Protein AF-N4WN02-F1 (afdb_monomer)

Sequence (142 aa):
MSIYTTNEAIEPISNILHEAGASGVVIEDKADLEAEWDSMYGEVYELDPADYPEEGVRLKAYLPVNSFLGETVSEIKQAINNLLVHDIDIGLNKITLSEVNEEDWATAWKKYYKPVKISDKVTITLRGKITNRLPPMKLLSN

Solvent-accessible surface area (backbone atoms only — not comparable to full-atom values): 9230 Å² total; per-residue (Å²): 57,38,38,31,28,28,75,81,33,47,64,64,49,50,48,52,41,49,75,72,55,32,83,47,76,46,79,33,48,37,63,64,80,72,54,84,72,80,65,88,77,75,71,82,76,82,78,60,72,86,80,36,42,96,64,48,20,33,40,38,36,48,66,71,93,54,98,54,40,71,56,52,54,50,51,50,54,51,56,58,59,50,36,53,81,70,76,44,59,44,69,77,63,48,71,49,81,64,92,76,60,74,70,55,64,77,46,53,60,64,76,71,61,70,86,73,87,77,75,92,89,83,84,90,75,84,88,71,88,77,83,83,80,77,86,90,88,80,91,85,78,135

Organism: NCBI:txid1308866

Structure (mmCIF, N/CA/C/O backbone):
data_AF-N4WN02-F1
#
_entry.id   AF-N4WN02-F1
#
loop_
_atom_site.group_PDB
_atom_site.id
_atom_site.type_symbol
_atom_site.label_atom_id
_atom_site.label_alt_id
_atom_site.label_comp_id
_atom_site.label_asym_id
_atom_site.label_entity_id
_atom_site.label_seq_id
_atom_site.pdbx_PDB_ins_code
_atom_site.Cartn_x
_atom_site.Cartn_y
_atom_site.Cartn_z
_atom_site.occupancy
_atom_site.B_iso_or_equiv
_atom_site.auth_seq_id
_atom_site.auth_comp_id
_atom_site.auth_asym_id
_atom_site.auth_atom_id
_atom_site.pdbx_PDB_model_num
ATOM 1 N N . MET A 1 1 ? -0.123 -1.408 6.402 1.00 90.44 1 MET A N 1
ATOM 2 C CA . MET A 1 1 ? -0.953 -2.180 5.447 1.00 90.44 1 MET A CA 1
ATOM 3 C C . MET A 1 1 ? -0.143 -2.406 4.181 1.00 90.44 1 MET A C 1
ATOM 5 O O . MET A 1 1 ? 0.595 -1.505 3.804 1.00 90.44 1 MET A O 1
ATOM 9 N N . SER A 1 2 ? -0.260 -3.570 3.542 1.00 94.56 2 SER A N 1
ATOM 10 C CA . SER A 1 2 ? 0.368 -3.865 2.248 1.00 94.56 2 SER A CA 1
ATOM 11 C C . SER A 1 2 ? -0.664 -4.411 1.266 1.00 94.56 2 SER A C 1
ATOM 13 O O . SER A 1 2 ? -1.483 -5.243 1.649 1.00 94.56 2 SER A O 1
ATOM 15 N N . ILE A 1 3 ? -0.625 -3.941 0.023 1.00 96.25 3 ILE A N 1
ATOM 16 C CA . ILE A 1 3 ? -1.564 -4.277 -1.049 1.00 96.25 3 ILE A CA 1
ATOM 17 C C . ILE A 1 3 ? -0.741 -4.683 -2.268 1.00 96.25 3 ILE A C 1
ATOM 19 O O . ILE A 1 3 ? 0.065 -3.892 -2.746 1.00 96.25 3 ILE A O 1
ATOM 23 N N . TYR A 1 4 ? -0.927 -5.908 -2.750 1.00 96.62 4 TYR A N 1
ATOM 24 C CA . TYR A 1 4 ? -0.329 -6.375 -4.002 1.00 96.62 4 TYR A CA 1
ATOM 25 C C . TYR A 1 4 ? -1.336 -6.211 -5.134 1.00 96.62 4 TYR A C 1
ATOM 27 O O . TYR A 1 4 ? -2.479 -6.649 -4.992 1.00 96.62 4 TYR A O 1
ATOM 35 N N . THR A 1 5 ? -0.911 -5.590 -6.227 1.00 95.94 5 THR A N 1
ATOM 36 C CA . THR A 1 5 ? -1.781 -5.150 -7.321 1.00 95.94 5 THR A CA 1
ATOM 37 C C . THR A 1 5 ? -0.996 -5.005 -8.634 1.00 95.94 5 THR A C 1
ATOM 39 O O . THR A 1 5 ? 0.192 -5.327 -8.693 1.00 95.94 5 THR A O 1
ATOM 42 N N . THR A 1 6 ? -1.656 -4.540 -9.691 1.00 94.88 6 THR A N 1
ATOM 43 C CA . THR A 1 6 ? -1.048 -4.189 -10.984 1.00 94.88 6 THR A CA 1
ATOM 44 C C . THR A 1 6 ? -0.561 -2.734 -11.016 1.00 94.88 6 THR A C 1
ATOM 46 O O . THR A 1 6 ? -0.929 -1.911 -10.176 1.00 94.88 6 THR A O 1
ATOM 49 N N . ASN A 1 7 ? 0.212 -2.386 -12.046 1.00 92.25 7 ASN A N 1
ATOM 50 C CA . ASN A 1 7 ? 0.599 -1.004 -12.332 1.00 92.25 7 ASN A CA 1
ATOM 51 C C . ASN A 1 7 ? -0.589 -0.075 -12.612 1.00 92.25 7 ASN A C 1
ATOM 53 O O . ASN A 1 7 ? -0.575 1.077 -12.187 1.00 92.25 7 ASN A O 1
ATOM 57 N N . GLU A 1 8 ? -1.623 -0.568 -13.296 1.00 93.69 8 GLU A N 1
ATOM 58 C CA . GLU A 1 8 ? -2.809 0.224 -13.648 1.00 93.69 8 GLU A CA 1
ATOM 59 C C . GLU A 1 8 ? -3.538 0.739 -12.400 1.00 93.69 8 GLU A C 1
ATOM 61 O O . GLU A 1 8 ? -4.023 1.869 -12.357 1.00 93.69 8 GLU A O 1
ATOM 66 N N . ALA A 1 9 ? -3.560 -0.074 -11.346 1.00 95.38 9 ALA A N 1
ATOM 67 C CA . ALA A 1 9 ? -4.270 0.234 -10.119 1.00 95.38 9 ALA A CA 1
ATOM 68 C C . ALA A 1 9 ? -3.471 1.099 -9.122 1.00 95.38 9 ALA A C 1
ATOM 70 O O . ALA A 1 9 ? -4.012 1.437 -8.068 1.00 95.38 9 ALA A O 1
ATOM 71 N N . ILE A 1 10 ? -2.220 1.488 -9.417 1.00 94.81 10 ILE A N 1
ATOM 72 C CA . ILE A 1 10 ? -1.382 2.292 -8.501 1.00 94.81 10 ILE A CA 1
ATOM 73 C C . ILE A 1 10 ? -2.080 3.594 -8.108 1.00 94.81 10 ILE A C 1
ATOM 75 O O . ILE A 1 10 ? -2.292 3.850 -6.922 1.00 94.81 10 ILE A O 1
ATOM 79 N N . GLU A 1 11 ? -2.434 4.413 -9.095 1.00 94.88 11 GLU A N 1
ATOM 80 C CA . GLU A 1 11 ? -3.027 5.735 -8.886 1.00 94.88 11 GLU A CA 1
ATOM 81 C C . GLU A 1 11 ? -4.376 5.675 -8.148 1.00 94.88 11 GLU A C 1
ATOM 83 O O . GLU A 1 11 ? -4.516 6.331 -7.109 1.00 94.88 11 GLU A O 1
ATOM 88 N N . PRO A 1 12 ? -5.370 4.870 -8.585 1.00 96.75 12 PRO A N 1
ATOM 89 C CA . PRO A 1 12 ? -6.659 4.825 -7.901 1.00 96.75 12 PRO A CA 1
ATOM 90 C C . PRO A 1 12 ? -6.556 4.261 -6.479 1.00 96.75 12 PRO A C 1
ATOM 92 O O . PRO A 1 12 ? -7.203 4.783 -5.570 1.00 96.75 12 PRO A O 1
ATOM 95 N N . ILE A 1 13 ? -5.720 3.240 -6.246 1.00 96.88 13 ILE A N 1
ATOM 96 C CA . ILE A 1 13 ? -5.514 2.698 -4.896 1.00 96.88 13 ILE A CA 1
ATOM 97 C C . ILE A 1 13 ? -4.792 3.719 -4.015 1.00 96.88 13 ILE A C 1
ATOM 99 O O . ILE A 1 13 ? -5.168 3.889 -2.856 1.00 96.88 13 ILE A O 1
ATOM 103 N N . SER A 1 14 ? -3.803 4.442 -4.546 1.00 95.12 14 SER A N 1
ATOM 104 C CA . SER A 1 14 ? -3.120 5.512 -3.809 1.00 95.12 14 SER A CA 1
ATOM 105 C C . SER A 1 14 ? -4.099 6.602 -3.379 1.00 95.12 14 SER A C 1
ATOM 107 O O . SER A 1 14 ? -4.076 7.015 -2.220 1.00 95.12 14 SER A O 1
ATOM 109 N N . ASN A 1 15 ? -5.019 7.007 -4.261 1.00 95.62 15 ASN A N 1
ATOM 110 C CA . ASN A 1 15 ? -6.061 7.968 -3.912 1.00 95.62 15 ASN A CA 1
ATOM 111 C C . ASN A 1 15 ? -6.977 7.450 -2.790 1.00 95.62 15 ASN A C 1
ATOM 113 O O . ASN A 1 15 ? -7.174 8.151 -1.801 1.00 95.62 15 ASN A O 1
ATOM 117 N N . ILE A 1 16 ? -7.461 6.205 -2.883 1.00 97.06 16 ILE A N 1
ATOM 118 C CA . ILE A 1 16 ? -8.277 5.571 -1.829 1.00 97.06 16 ILE A CA 1
ATOM 119 C C . ILE A 1 16 ? -7.541 5.582 -0.482 1.00 97.06 16 ILE A C 1
ATOM 121 O O . ILE A 1 16 ? -8.125 5.889 0.556 1.00 97.06 16 ILE A O 1
ATOM 125 N N . LEU A 1 17 ? -6.248 5.255 -0.483 1.00 95.06 17 LEU A N 1
ATOM 126 C CA . LEU A 1 17 ? -5.428 5.245 0.728 1.00 95.06 17 LEU A CA 1
ATOM 127 C C . LEU A 1 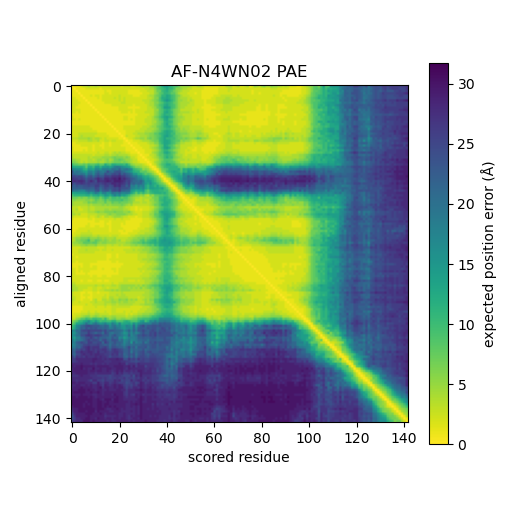17 ? -5.268 6.649 1.322 1.00 95.06 17 LEU A C 1
ATOM 129 O O . LEU A 1 17 ? -5.340 6.808 2.542 1.00 95.06 17 LEU A O 1
ATOM 133 N N . HIS A 1 18 ? -5.073 7.663 0.479 1.00 92.00 18 HIS A N 1
ATOM 134 C CA . HIS A 1 18 ? -5.008 9.056 0.912 1.00 92.00 18 HIS A CA 1
ATOM 135 C C . HIS A 1 18 ? -6.336 9.541 1.502 1.00 92.00 18 HIS A C 1
ATOM 137 O O . HIS A 1 18 ? -6.335 10.138 2.579 1.00 92.00 18 HIS A O 1
ATOM 143 N N . GLU A 1 19 ? -7.461 9.242 0.853 1.00 93.62 19 GLU A N 1
ATOM 144 C CA . GLU A 1 19 ? -8.805 9.566 1.349 1.00 93.62 19 GLU A CA 1
ATOM 145 C C . GLU A 1 19 ? -9.106 8.874 2.685 1.00 93.62 19 GLU A C 1
ATOM 147 O O . GLU A 1 19 ? -9.701 9.477 3.577 1.00 93.62 19 GLU A O 1
ATOM 152 N N . ALA A 1 20 ? -8.613 7.647 2.867 1.00 92.06 20 ALA A N 1
ATOM 153 C CA . ALA A 1 20 ? -8.714 6.894 4.116 1.00 92.06 20 ALA A CA 1
ATOM 154 C C . ALA A 1 20 ? -7.774 7.398 5.234 1.00 92.06 20 ALA A C 1
ATOM 156 O O . ALA A 1 20 ? -7.735 6.823 6.325 1.00 92.06 20 ALA A O 1
ATOM 157 N N . GLY A 1 21 ? -7.003 8.463 4.989 1.00 89.75 21 GLY A N 1
ATOM 158 C CA . GLY A 1 21 ? -6.144 9.097 5.988 1.00 89.75 21 GLY A CA 1
ATOM 159 C C . GLY A 1 21 ? -4.781 8.430 6.173 1.00 89.75 21 GLY A C 1
ATOM 160 O O . GLY A 1 21 ? -4.178 8.570 7.241 1.00 89.75 21 GLY A O 1
ATOM 161 N N . ALA A 1 22 ? -4.275 7.706 5.168 1.00 90.62 22 ALA A N 1
ATOM 162 C CA . ALA A 1 22 ? -2.906 7.204 5.203 1.00 90.62 22 ALA A CA 1
ATOM 163 C C . ALA A 1 22 ? -1.898 8.363 5.262 1.00 90.62 22 ALA A C 1
ATOM 165 O O . ALA A 1 22 ? -1.966 9.312 4.478 1.00 90.62 22 ALA A O 1
ATOM 166 N N . SER A 1 23 ? -0.921 8.270 6.166 1.00 86.19 23 SER A N 1
ATOM 167 C CA . SER A 1 23 ? 0.122 9.297 6.325 1.00 86.19 23 SER A CA 1
ATOM 168 C C . SER A 1 23 ? 1.193 9.249 5.232 1.00 86.19 23 SER A C 1
ATOM 170 O O . SER A 1 23 ? 1.962 10.194 5.070 1.00 86.19 23 SER A O 1
ATOM 172 N N . GLY A 1 24 ? 1.237 8.156 4.474 1.00 85.38 24 GLY A N 1
ATOM 173 C CA . GLY A 1 24 ? 2.122 7.970 3.337 1.00 85.38 24 GLY A CA 1
ATOM 174 C C . GLY A 1 24 ? 1.844 6.650 2.632 1.00 85.38 24 GLY A C 1
ATOM 175 O O . GLY A 1 24 ? 1.330 5.703 3.241 1.00 85.38 24 GLY A O 1
ATOM 176 N N . VAL A 1 25 ? 2.211 6.608 1.353 1.00 89.69 25 VAL A N 1
ATOM 177 C CA . VAL A 1 25 ? 2.128 5.431 0.490 1.00 89.69 25 VAL A CA 1
ATOM 178 C C . VAL A 1 25 ? 3.507 5.202 -0.124 1.00 89.69 25 VAL A C 1
ATOM 180 O O . VAL A 1 25 ? 4.106 6.121 -0.675 1.00 89.69 25 VAL A O 1
ATOM 183 N N . VAL A 1 26 ? 4.031 3.989 0.021 1.00 90.81 26 VAL A N 1
ATOM 184 C CA . VAL A 1 26 ? 5.266 3.532 -0.627 1.00 90.81 26 VAL A CA 1
ATOM 185 C C . VAL A 1 26 ? 4.872 2.578 -1.740 1.00 90.81 26 VAL A C 1
ATOM 187 O O . VAL A 1 26 ? 4.077 1.669 -1.501 1.00 90.81 26 VAL A O 1
ATOM 190 N N . ILE A 1 27 ? 5.423 2.787 -2.928 1.00 90.62 27 ILE A N 1
ATOM 191 C CA . ILE A 1 27 ? 5.189 1.960 -4.110 1.00 90.62 27 ILE A CA 1
ATOM 192 C C . ILE A 1 27 ? 6.479 1.195 -4.387 1.00 90.62 27 ILE A C 1
ATOM 194 O O . ILE A 1 27 ? 7.545 1.797 -4.468 1.00 90.62 27 ILE A O 1
ATOM 198 N N . GLU A 1 28 ? 6.378 -0.124 -4.481 1.00 90.81 28 GLU A N 1
ATOM 199 C CA . GLU A 1 28 ? 7.487 -1.011 -4.827 1.00 90.81 28 GLU A CA 1
ATOM 200 C C . GLU A 1 28 ? 7.073 -1.807 -6.064 1.00 90.81 28 GLU A C 1
ATOM 202 O O . GLU A 1 28 ? 6.192 -2.668 -5.980 1.00 90.81 28 GLU A O 1
ATOM 207 N N . ASP A 1 29 ? 7.681 -1.495 -7.205 1.00 89.75 29 ASP A N 1
ATOM 208 C CA . ASP A 1 29 ? 7.376 -2.109 -8.494 1.00 89.75 29 ASP A CA 1
ATOM 209 C C . ASP A 1 29 ? 8.500 -3.056 -8.917 1.00 89.75 29 ASP A C 1
ATOM 211 O O . ASP A 1 29 ? 9.673 -2.685 -8.935 1.00 89.75 29 ASP A O 1
ATOM 215 N N . LYS A 1 30 ? 8.149 -4.292 -9.285 1.00 86.00 30 LYS A N 1
ATOM 216 C CA . LYS A 1 30 ? 9.109 -5.255 -9.829 1.00 86.00 30 LYS A CA 1
ATOM 217 C C . LYS A 1 30 ? 9.877 -4.685 -11.031 1.00 86.00 30 LYS A C 1
ATOM 219 O O . LYS A 1 30 ? 11.061 -4.993 -11.172 1.00 86.00 30 LYS A O 1
ATOM 224 N N . ALA A 1 31 ? 9.230 -3.865 -11.862 1.00 84.25 31 ALA A N 1
ATOM 225 C CA . ALA A 1 31 ? 9.835 -3.259 -13.046 1.00 84.25 31 ALA A CA 1
ATOM 226 C C . ALA A 1 31 ? 10.989 -2.294 -12.713 1.00 84.25 31 ALA A C 1
ATOM 228 O O . ALA A 1 31 ? 11.890 -2.126 -13.535 1.00 84.25 31 ALA A O 1
ATOM 229 N N . ASP A 1 32 ? 11.033 -1.732 -11.498 1.00 80.19 32 ASP A N 1
ATOM 230 C CA . ASP A 1 32 ? 12.131 -0.858 -11.061 1.00 80.19 32 ASP A CA 1
ATOM 231 C C . ASP A 1 32 ? 13.475 -1.600 -11.002 1.00 80.19 32 ASP A C 1
ATOM 233 O O . ASP A 1 32 ? 14.524 -0.986 -11.174 1.00 80.19 32 ASP A O 1
ATOM 237 N N . LEU A 1 33 ? 13.462 -2.926 -10.800 1.00 77.12 33 LEU A N 1
ATOM 238 C CA . LEU A 1 33 ? 14.676 -3.754 -10.804 1.00 77.12 33 LEU A CA 1
ATOM 239 C C . LEU A 1 33 ? 15.282 -3.932 -12.200 1.00 77.12 33 LEU A C 1
ATOM 241 O O . LEU A 1 33 ? 16.453 -4.287 -12.318 1.00 77.12 33 LEU A O 1
ATOM 245 N N . GLU A 1 34 ? 14.473 -3.755 -13.242 1.00 72.31 34 GLU A N 1
ATOM 246 C CA . GLU A 1 34 ? 14.866 -3.944 -14.641 1.00 72.31 34 GLU A CA 1
ATOM 247 C C . GLU A 1 34 ? 15.116 -2.608 -15.350 1.00 72.31 34 GLU A C 1
ATOM 249 O O . GLU A 1 34 ? 15.638 -2.585 -16.466 1.00 72.31 34 GLU A O 1
ATOM 254 N N . ALA A 1 35 ? 14.768 -1.490 -14.707 1.00 68.38 35 ALA A N 1
ATOM 255 C CA . ALA A 1 35 ? 14.979 -0.160 -15.243 1.00 68.38 35 ALA A CA 1
ATOM 256 C C . ALA A 1 35 ? 16.481 0.157 -15.333 1.00 68.38 35 ALA A C 1
ATOM 258 O O . ALA A 1 35 ? 17.196 0.211 -14.331 1.00 68.38 35 ALA A O 1
ATOM 259 N N . GLU A 1 36 ? 16.966 0.425 -16.548 1.00 57.72 36 GLU A N 1
ATOM 260 C CA . GLU A 1 36 ? 18.280 1.034 -16.743 1.00 57.72 36 GLU A CA 1
ATOM 261 C C . GLU A 1 36 ? 18.225 2.478 -16.237 1.00 57.72 36 GLU A C 1
ATOM 263 O O . GLU A 1 36 ? 17.780 3.394 -16.933 1.00 57.72 36 GLU A O 1
ATOM 268 N N . TRP A 1 37 ? 18.652 2.702 -14.997 1.00 59.88 37 TRP A N 1
ATOM 269 C CA . TRP A 1 37 ? 18.806 4.058 -14.498 1.00 59.88 37 TRP A CA 1
ATOM 270 C C . TRP A 1 37 ? 19.975 4.731 -15.193 1.00 59.88 37 TRP A C 1
ATOM 272 O O . TRP A 1 37 ? 21.125 4.301 -15.074 1.00 59.88 37 TRP A O 1
ATOM 282 N N . ASP A 1 38 ? 19.670 5.805 -15.920 1.00 49.50 38 ASP A N 1
ATOM 283 C CA . ASP A 1 38 ? 20.678 6.633 -16.559 1.00 49.50 38 ASP A CA 1
ATOM 284 C C . ASP A 1 38 ? 21.598 7.194 -15.468 1.00 49.50 38 ASP A C 1
ATOM 286 O O . ASP A 1 38 ? 21.233 8.071 -14.679 1.00 49.50 38 ASP A O 1
ATOM 290 N N . SER A 1 39 ? 22.795 6.619 -15.379 1.00 50.81 39 SER A N 1
ATOM 291 C CA . SER A 1 39 ? 23.807 6.883 -14.354 1.00 50.81 39 SER A CA 1
ATOM 292 C C . SER A 1 39 ? 24.463 8.266 -14.492 1.00 50.81 39 SER A C 1
ATOM 294 O O . SER A 1 39 ? 25.624 8.456 -14.130 1.00 50.81 39 SER A O 1
ATOM 296 N N . MET A 1 40 ? 23.712 9.270 -14.955 1.00 45.22 40 MET A N 1
ATOM 297 C CA . MET A 1 40 ? 24.137 10.665 -15.096 1.00 45.22 40 MET A CA 1
ATOM 298 C C . MET A 1 40 ? 24.646 11.292 -13.788 1.00 45.22 40 MET A C 1
ATOM 300 O O . MET A 1 40 ? 25.337 12.308 -13.838 1.00 45.22 40 MET A O 1
ATOM 304 N N . TYR A 1 41 ? 24.371 10.682 -12.628 1.00 48.19 41 TYR A N 1
ATOM 305 C CA . TYR A 1 41 ? 24.827 11.171 -11.322 1.00 48.19 41 TYR A CA 1
ATOM 306 C C . TYR A 1 41 ? 25.649 10.173 -10.487 1.00 48.19 41 TYR A C 1
ATOM 308 O O . TYR A 1 41 ? 25.951 10.464 -9.334 1.00 48.19 41 TYR A O 1
ATOM 316 N N . GLY A 1 42 ? 26.092 9.042 -11.052 1.00 46.41 42 GLY A N 1
ATOM 317 C CA . GLY A 1 42 ? 27.088 8.169 -10.404 1.00 46.41 42 GLY A CA 1
ATOM 318 C C . GLY A 1 42 ? 26.649 7.459 -9.113 1.00 46.41 42 GLY A C 1
ATOM 319 O O . GLY A 1 42 ? 27.481 6.835 -8.455 1.00 46.41 42 GLY A O 1
ATOM 320 N N . GLU A 1 43 ? 25.367 7.510 -8.753 1.00 46.78 43 GLU A N 1
ATOM 321 C CA . GLU A 1 43 ? 24.797 6.698 -7.679 1.00 46.78 43 GLU A CA 1
ATOM 322 C C . GLU A 1 43 ? 24.176 5.442 -8.297 1.00 46.78 43 GLU A C 1
ATOM 324 O O . GLU A 1 43 ? 23.035 5.447 -8.751 1.00 46.78 43 GLU A O 1
ATOM 329 N N . VAL A 1 44 ? 24.951 4.357 -8.357 1.00 48.25 44 VAL A N 1
ATOM 330 C CA . VAL A 1 44 ? 24.383 3.027 -8.599 1.00 48.25 44 VAL A CA 1
ATOM 331 C C . VAL A 1 44 ? 23.680 2.627 -7.307 1.00 48.25 44 VAL A C 1
ATOM 333 O O . VAL A 1 44 ? 24.331 2.236 -6.337 1.00 48.25 44 VAL A O 1
ATOM 336 N N . TYR A 1 45 ? 22.360 2.782 -7.260 1.00 54.38 45 TYR A N 1
ATOM 337 C CA . TYR A 1 45 ? 21.564 2.150 -6.218 1.00 54.38 45 TYR A CA 1
ATOM 338 C C . TYR A 1 45 ? 21.564 0.646 -6.518 1.00 54.38 45 TYR A C 1
ATOM 340 O O . TYR A 1 45 ? 21.040 0.208 -7.532 1.00 54.38 45 TYR A O 1
ATOM 348 N N . GLU A 1 46 ? 22.204 -0.172 -5.685 1.00 61.97 46 GLU A N 1
ATOM 349 C CA . GLU A 1 46 ? 21.957 -1.615 -5.732 1.00 61.97 46 GLU A CA 1
ATOM 350 C C . GLU A 1 46 ? 20.599 -1.854 -5.069 1.00 61.97 46 GLU A C 1
ATOM 352 O O . GLU A 1 46 ? 20.491 -1.811 -3.842 1.00 61.97 46 GLU A O 1
ATOM 357 N N . LEU A 1 47 ? 19.550 -2.050 -5.872 1.00 69.12 47 LEU A N 1
ATOM 358 C CA . LEU A 1 47 ? 18.283 -2.551 -5.347 1.00 69.12 47 LEU A CA 1
ATOM 359 C C . LEU A 1 47 ? 18.458 -3.997 -4.916 1.00 69.12 47 LEU A C 1
ATOM 361 O O . LEU A 1 47 ? 18.973 -4.813 -5.680 1.00 69.12 47 LEU A O 1
ATOM 365 N N . ASP A 1 48 ? 17.988 -4.321 -3.715 1.00 75.94 48 ASP A N 1
ATOM 366 C CA . ASP A 1 48 ? 17.857 -5.706 -3.287 1.00 75.94 48 ASP A CA 1
ATOM 367 C C . ASP A 1 48 ? 16.554 -6.277 -3.870 1.00 75.94 48 ASP A C 1
ATOM 369 O O . ASP A 1 48 ? 15.471 -5.815 -3.498 1.00 75.94 48 ASP A O 1
ATOM 373 N N . PRO A 1 49 ? 16.605 -7.290 -4.755 1.00 78.00 49 PRO A N 1
ATOM 374 C CA . PRO A 1 49 ? 15.399 -7.913 -5.289 1.00 78.00 49 PRO A CA 1
ATOM 375 C C . PRO A 1 49 ? 14.470 -8.483 -4.209 1.00 78.00 49 PRO A C 1
ATOM 377 O O . PRO A 1 49 ? 13.279 -8.636 -4.469 1.00 78.00 49 PRO A O 1
ATOM 380 N N . ALA A 1 50 ? 14.983 -8.788 -3.010 1.00 79.56 50 ALA A N 1
ATOM 381 C CA . ALA A 1 50 ? 14.180 -9.264 -1.886 1.00 79.56 50 ALA A CA 1
ATOM 382 C C . ALA A 1 50 ? 13.235 -8.191 -1.313 1.00 79.56 50 ALA A C 1
ATOM 384 O O . ALA A 1 50 ? 12.246 -8.530 -0.656 1.00 79.56 50 ALA A O 1
ATOM 385 N N . ASP A 1 51 ? 13.512 -6.909 -1.566 1.00 78.50 51 ASP A N 1
ATOM 386 C CA . ASP A 1 51 ? 12.679 -5.798 -1.104 1.00 78.50 51 ASP A CA 1
ATOM 387 C C . ASP A 1 51 ? 11.497 -5.508 -2.043 1.00 78.50 51 ASP A C 1
ATOM 389 O O . ASP A 1 51 ? 10.586 -4.772 -1.667 1.00 78.50 51 ASP A O 1
ATOM 393 N N . TYR A 1 52 ? 11.430 -6.151 -3.209 1.00 87.12 52 TYR A N 1
ATOM 394 C CA . TYR A 1 52 ? 10.395 -5.946 -4.225 1.00 87.12 52 TYR A CA 1
ATOM 395 C C . TYR A 1 52 ? 9.438 -7.145 -4.316 1.00 87.12 52 TYR A C 1
ATOM 397 O O . TYR A 1 52 ? 9.771 -8.246 -3.869 1.00 87.12 52 TYR A O 1
ATOM 405 N N . PRO A 1 53 ? 8.208 -6.964 -4.833 1.00 85.81 53 PRO A N 1
ATOM 406 C CA . PRO A 1 53 ? 7.318 -8.092 -5.090 1.00 85.81 53 PRO A CA 1
ATOM 407 C C . PRO A 1 53 ? 7.888 -9.017 -6.179 1.00 85.81 53 PRO A C 1
ATOM 409 O O . PRO A 1 53 ? 8.660 -8.590 -7.035 1.00 85.81 53 PRO A O 1
ATOM 412 N N . GLU A 1 54 ? 7.485 -10.292 -6.160 1.00 85.62 54 GLU A N 1
ATOM 413 C CA . GLU A 1 54 ? 7.851 -11.249 -7.218 1.00 85.62 54 GLU A CA 1
ATOM 414 C C . GLU A 1 54 ? 7.251 -10.845 -8.573 1.00 85.62 54 GLU A C 1
ATOM 416 O O . GLU A 1 54 ? 7.910 -10.983 -9.601 1.00 85.62 54 GLU A O 1
ATOM 421 N N . GLU A 1 55 ? 6.030 -10.300 -8.554 1.00 86.31 55 GLU A N 1
ATOM 422 C CA . GLU A 1 55 ? 5.282 -9.850 -9.727 1.00 86.31 55 GLU A CA 1
ATOM 423 C C . GLU A 1 55 ? 4.467 -8.590 -9.400 1.00 86.31 55 GLU A C 1
ATOM 425 O O . GLU A 1 55 ? 3.981 -8.424 -8.275 1.00 86.31 55 GLU A O 1
ATOM 430 N N . GLY A 1 56 ? 4.281 -7.728 -10.404 1.00 90.50 56 GLY A N 1
ATOM 431 C CA . GLY A 1 56 ? 3.466 -6.519 -10.303 1.00 90.50 56 GLY A CA 1
ATOM 432 C C . GLY A 1 56 ? 3.990 -5.527 -9.266 1.00 90.50 56 GLY A C 1
ATOM 433 O O . GLY A 1 56 ? 5.190 -5.269 -9.174 1.00 90.50 56 GLY A O 1
ATOM 434 N N . VAL A 1 57 ? 3.064 -4.968 -8.483 1.00 93.38 57 VAL A N 1
ATOM 435 C CA . VAL A 1 57 ? 3.319 -3.826 -7.602 1.00 93.38 57 VAL A CA 1
ATOM 436 C C . VAL A 1 57 ? 2.856 -4.116 -6.182 1.00 93.38 57 VAL A C 1
ATOM 438 O O . VAL A 1 57 ? 1.795 -4.703 -5.957 1.00 93.38 57 VAL A O 1
ATOM 441 N N . ARG A 1 58 ? 3.626 -3.647 -5.198 1.00 95.12 58 ARG A N 1
ATOM 442 C CA . ARG A 1 58 ? 3.247 -3.642 -3.785 1.00 95.12 58 ARG A CA 1
ATOM 443 C C . ARG A 1 58 ? 3.131 -2.208 -3.276 1.00 95.12 58 ARG A C 1
ATOM 445 O O . ARG A 1 58 ? 4.127 -1.502 -3.178 1.00 95.12 58 ARG A O 1
ATOM 452 N N . LEU A 1 59 ? 1.926 -1.801 -2.878 1.00 93.88 59 LEU A N 1
ATOM 453 C CA . LEU A 1 59 ? 1.705 -0.556 -2.140 1.00 93.88 59 LEU A CA 1
ATOM 454 C C . LEU A 1 59 ? 1.753 -0.819 -0.635 1.00 93.88 59 LEU A C 1
ATOM 456 O O . LEU A 1 59 ? 1.051 -1.697 -0.127 1.00 93.88 59 LEU A O 1
ATOM 460 N N . LYS A 1 60 ? 2.541 -0.039 0.103 1.00 93.19 60 LYS A N 1
ATOM 461 C CA . LYS A 1 60 ? 2.541 -0.019 1.571 1.00 93.19 60 LYS A CA 1
ATOM 462 C C . LYS A 1 60 ? 1.970 1.300 2.063 1.00 93.19 60 LYS A C 1
ATOM 464 O O . LYS A 1 60 ? 2.476 2.358 1.714 1.00 93.19 60 LYS A O 1
ATOM 469 N N . ALA A 1 61 ? 0.960 1.225 2.918 1.00 91.88 61 ALA A N 1
ATOM 470 C CA . ALA A 1 61 ? 0.323 2.388 3.521 1.00 91.88 61 ALA A CA 1
ATOM 471 C C . ALA A 1 61 ? 0.395 2.339 5.046 1.00 91.88 61 ALA A C 1
ATOM 473 O O . ALA A 1 61 ? 0.200 1.278 5.662 1.00 91.88 61 ALA A O 1
ATOM 474 N N . TYR A 1 62 ? 0.633 3.501 5.646 1.00 90.25 62 TYR A N 1
ATOM 475 C CA . TYR A 1 62 ? 0.664 3.688 7.093 1.00 90.25 62 TYR A CA 1
ATOM 476 C C . TYR A 1 62 ? -0.651 4.312 7.547 1.00 90.25 62 TYR A C 1
ATOM 478 O O . TYR A 1 62 ? -0.965 5.445 7.189 1.00 90.25 62 TYR A O 1
ATOM 486 N N . LEU A 1 63 ? -1.425 3.548 8.316 1.00 88.12 63 LEU A N 1
ATOM 487 C CA . LEU A 1 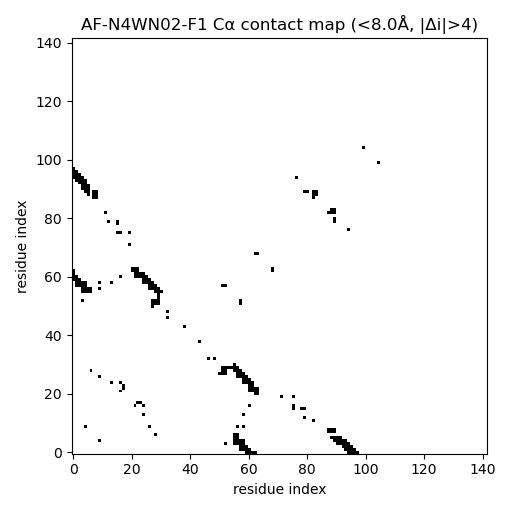63 ? -2.723 3.968 8.835 1.00 88.12 63 LEU A CA 1
ATOM 488 C C . LEU A 1 63 ? -2.605 4.275 10.332 1.00 88.12 63 LEU A C 1
ATOM 490 O O . LEU A 1 63 ? -1.895 3.550 11.037 1.00 88.12 63 LEU A O 1
ATOM 494 N N . PRO A 1 64 ? -3.297 5.310 10.835 1.00 84.44 64 PRO A N 1
ATOM 495 C CA . PRO A 1 64 ? -3.309 5.611 12.258 1.00 84.44 64 PRO A CA 1
ATOM 496 C C . PRO A 1 64 ? -3.984 4.480 13.042 1.00 84.44 64 PRO A C 1
ATOM 498 O O . PRO A 1 64 ? -5.094 4.053 12.719 1.00 84.44 64 PRO A O 1
ATOM 501 N N . VAL A 1 65 ? -3.333 4.015 14.109 1.00 84.69 65 VAL A N 1
ATOM 502 C CA . VAL A 1 65 ? -3.926 3.030 15.021 1.00 84.69 65 VAL A CA 1
ATOM 503 C C . VAL A 1 65 ? -4.889 3.754 15.958 1.00 84.69 65 VAL A C 1
ATOM 505 O O . VAL A 1 65 ? -4.483 4.449 16.887 1.00 84.69 65 VAL A O 1
ATOM 508 N N . ASN A 1 66 ? -6.185 3.621 15.689 1.00 86.75 66 ASN A N 1
ATOM 509 C CA . ASN A 1 66 ? -7.260 4.187 16.498 1.00 86.75 66 ASN A CA 1
ATOM 510 C C . ASN A 1 66 ? -8.469 3.232 16.535 1.00 86.75 66 ASN A C 1
ATOM 512 O O . ASN A 1 66 ? -8.456 2.168 15.913 1.00 86.75 66 ASN A O 1
ATOM 516 N N . SER A 1 67 ? -9.529 3.604 17.258 1.00 88.19 67 SER A N 1
ATOM 517 C CA . SER A 1 67 ? -10.737 2.775 17.399 1.00 88.19 67 SER A CA 1
ATOM 518 C C . SER A 1 67 ? -11.485 2.506 16.084 1.00 88.19 67 SER A C 1
ATOM 520 O O . SER A 1 67 ? -12.297 1.587 16.047 1.00 88.19 67 SER A O 1
ATOM 522 N N . PHE A 1 68 ? -11.203 3.264 15.022 1.00 89.25 68 PHE A N 1
ATOM 523 C CA . PHE A 1 68 ? -11.832 3.146 13.704 1.00 89.25 68 PHE A CA 1
ATOM 524 C C . PHE A 1 68 ? -10.992 2.346 12.701 1.00 89.25 68 PHE A C 1
ATOM 526 O O . PHE A 1 68 ? -11.481 2.040 11.619 1.00 89.25 68 PHE A O 1
ATOM 533 N N . LEU A 1 69 ? -9.762 1.936 13.045 1.00 89.81 69 LEU A N 1
ATOM 534 C CA . LEU A 1 69 ? -8.850 1.255 12.115 1.00 89.81 69 LEU A CA 1
ATOM 535 C C . LEU A 1 69 ? -9.500 0.053 11.409 1.00 89.81 69 LEU A C 1
ATOM 537 O O . LEU A 1 69 ? -9.297 -0.147 10.215 1.00 89.81 69 LEU A O 1
ATOM 541 N N . GLY A 1 70 ? -10.285 -0.750 12.133 1.00 90.50 70 GLY A N 1
ATOM 542 C CA . GLY A 1 70 ? -10.974 -1.906 11.553 1.00 90.50 70 GLY A CA 1
ATOM 543 C C . GLY A 1 70 ? -12.011 -1.524 10.491 1.00 90.50 70 GLY A C 1
ATOM 544 O O . GLY A 1 70 ? -12.098 -2.186 9.457 1.00 90.50 70 GLY A O 1
ATOM 545 N N . GLU A 1 71 ? -12.755 -0.442 10.727 1.00 93.44 71 GLU A N 1
ATOM 546 C CA . GLU A 1 71 ? -13.732 0.112 9.787 1.00 93.44 71 GLU A CA 1
ATOM 547 C C . GLU A 1 71 ? -13.024 0.691 8.562 1.00 93.44 71 GLU A C 1
ATOM 549 O O . GLU A 1 71 ? -13.294 0.246 7.450 1.00 93.44 71 GLU A O 1
ATOM 554 N N . THR A 1 72 ? -12.009 1.537 8.766 1.00 93.81 72 THR A N 1
ATOM 555 C CA . THR A 1 72 ? -11.187 2.107 7.687 1.00 93.81 72 THR A CA 1
ATOM 556 C C . THR A 1 72 ? -10.585 1.021 6.792 1.00 93.81 72 THR A C 1
ATOM 558 O O . THR A 1 72 ? -10.613 1.115 5.569 1.00 93.81 72 THR A O 1
ATOM 561 N N . VAL A 1 73 ? -10.074 -0.068 7.375 1.00 94.38 73 VAL A N 1
ATOM 562 C CA . VAL A 1 73 ? -9.541 -1.204 6.604 1.00 94.38 73 VAL A CA 1
ATOM 563 C C . VAL A 1 73 ? -10.632 -1.891 5.779 1.00 94.38 73 VAL A C 1
ATOM 565 O O . VAL A 1 73 ? -10.360 -2.338 4.663 1.00 94.38 73 VAL A O 1
ATOM 568 N N . SER A 1 74 ? -11.850 -2.006 6.309 1.00 94.56 74 SER A N 1
ATOM 569 C CA . SER A 1 74 ? -12.987 -2.564 5.572 1.00 94.56 74 SER A CA 1
ATOM 570 C C . SER A 1 74 ? -13.404 -1.656 4.414 1.00 94.56 74 SER A C 1
ATOM 572 O O . SER A 1 74 ? -13.604 -2.149 3.305 1.00 94.56 74 SER A O 1
ATOM 574 N N . GLU A 1 75 ? -13.483 -0.346 4.645 1.00 96.25 75 GLU A N 1
ATOM 575 C CA . GLU A 1 75 ? -13.820 0.657 3.629 1.00 96.25 75 GLU A CA 1
ATOM 576 C C . GLU A 1 75 ? -12.793 0.677 2.495 1.00 96.25 75 GLU A C 1
ATOM 578 O O . GLU A 1 75 ? -13.176 0.585 1.331 1.00 96.25 75 GLU A O 1
ATOM 583 N N . ILE A 1 76 ? -11.493 0.675 2.818 1.00 96.94 76 ILE A N 1
ATOM 584 C CA . ILE A 1 76 ? -10.415 0.584 1.820 1.00 96.94 76 ILE A CA 1
ATOM 585 C C . ILE A 1 76 ? -10.597 -0.667 0.956 1.00 96.94 76 ILE A C 1
ATOM 587 O O . ILE A 1 76 ? -10.570 -0.588 -0.269 1.00 96.94 76 ILE A O 1
ATOM 591 N N . LYS A 1 77 ? -10.818 -1.837 1.571 1.00 96.31 77 LYS A N 1
ATOM 592 C CA . LYS A 1 77 ? -11.016 -3.091 0.824 1.00 96.31 77 LYS A CA 1
ATOM 593 C C . LYS A 1 77 ? -12.229 -3.020 -0.099 1.00 96.31 77 LYS A C 1
ATOM 595 O O . LYS A 1 77 ? -12.175 -3.536 -1.212 1.00 96.31 77 LYS A O 1
ATOM 600 N N . GLN A 1 78 ? -13.327 -2.421 0.353 1.00 97.06 78 GLN A N 1
ATOM 601 C CA . GLN A 1 78 ? -14.522 -2.251 -0.472 1.00 97.06 78 GLN A CA 1
ATOM 602 C C . GLN A 1 78 ? -14.265 -1.288 -1.633 1.00 97.06 78 GLN A C 1
ATOM 604 O O . GLN A 1 78 ? -14.578 -1.624 -2.772 1.00 97.06 78 GLN A O 1
ATOM 609 N N . ALA A 1 79 ? -13.631 -0.145 -1.372 1.00 96.94 79 ALA A N 1
ATOM 610 C CA . ALA A 1 79 ? -13.287 0.841 -2.390 1.00 96.94 79 ALA A CA 1
ATOM 611 C C . ALA A 1 79 ? -12.348 0.264 -3.462 1.00 96.94 79 ALA A C 1
ATOM 613 O O . ALA A 1 79 ? -12.596 0.459 -4.648 1.00 96.94 79 ALA A O 1
ATOM 614 N N . ILE A 1 80 ? -11.334 -0.518 -3.070 1.00 96.94 80 ILE A N 1
ATOM 615 C CA . ILE A 1 80 ? -10.431 -1.194 -4.017 1.00 96.94 80 ILE A CA 1
ATOM 616 C C . ILE A 1 80 ? -11.201 -2.196 -4.882 1.00 96.94 80 ILE A C 1
ATOM 618 O O . ILE A 1 80 ? -11.031 -2.216 -6.095 1.00 96.94 80 ILE A O 1
ATOM 622 N N . ASN A 1 81 ? -12.089 -3.003 -4.294 1.00 95.81 81 ASN A N 1
ATOM 623 C CA . ASN A 1 81 ? -12.903 -3.938 -5.077 1.00 95.81 81 ASN A CA 1
ATOM 624 C C . ASN A 1 81 ? -13.866 -3.219 -6.034 1.00 95.81 81 ASN A C 1
ATOM 626 O O . ASN A 1 81 ? -14.139 -3.731 -7.117 1.00 95.81 81 ASN A O 1
ATOM 630 N N . ASN A 1 82 ? -14.353 -2.029 -5.674 1.00 96.44 82 ASN A N 1
ATOM 631 C CA . ASN A 1 82 ? -15.209 -1.229 -6.549 1.00 96.44 82 ASN A CA 1
ATOM 632 C C . ASN A 1 82 ? -14.479 -0.713 -7.796 1.00 96.44 82 ASN A C 1
ATOM 634 O O . ASN A 1 82 ? -15.146 -0.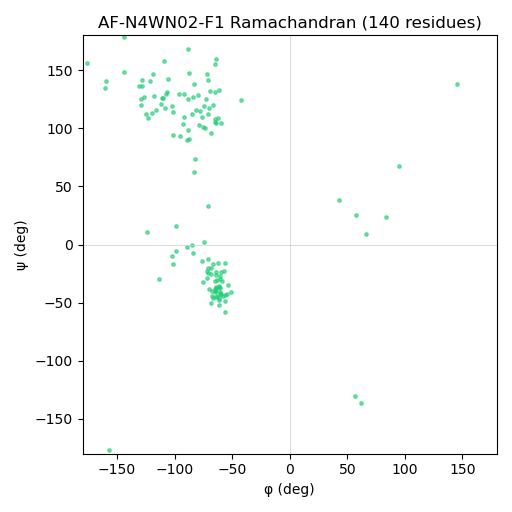373 -8.770 1.00 96.44 82 ASN A O 1
ATOM 638 N N . LEU A 1 83 ? -13.142 -0.709 -7.824 1.00 95.75 83 LEU A N 1
ATOM 639 C CA . LEU A 1 83 ? -12.383 -0.376 -9.033 1.00 95.75 83 LEU A CA 1
ATOM 640 C C . LEU A 1 83 ? -12.679 -1.345 -10.190 1.00 95.75 83 LEU A C 1
ATOM 642 O O . LEU A 1 83 ? -12.671 -0.923 -11.343 1.00 95.75 83 LEU A O 1
ATOM 646 N N . LEU A 1 84 ? -13.066 -2.594 -9.895 1.00 93.44 84 LEU A N 1
ATOM 647 C CA . LEU A 1 84 ? -13.511 -3.559 -10.910 1.00 93.44 84 LEU A CA 1
ATOM 648 C C . LEU A 1 84 ? -14.754 -3.083 -11.675 1.00 93.44 84 LEU A C 1
ATOM 650 O O . LEU A 1 84 ? -14.936 -3.434 -12.834 1.00 93.44 84 LEU A O 1
ATOM 654 N N . VAL A 1 85 ? -15.616 -2.278 -11.043 1.00 95.06 85 VAL A N 1
ATOM 655 C CA . VAL A 1 85 ? -16.808 -1.695 -11.691 1.00 95.06 85 VAL A CA 1
ATOM 656 C C . VAL A 1 85 ? -16.418 -0.610 -12.699 1.00 95.06 85 VAL A C 1
ATOM 658 O O . VAL A 1 85 ? -17.196 -0.276 -13.588 1.00 95.06 85 VAL A O 1
ATOM 661 N N . HIS A 1 86 ? -15.210 -0.068 -12.566 1.00 91.94 86 HIS A N 1
ATOM 662 C CA . HIS A 1 86 ? -14.630 0.925 -13.460 1.00 91.94 86 HIS A CA 1
ATOM 663 C C . HIS A 1 86 ? -13.672 0.302 -14.486 1.00 91.94 86 HIS A C 1
ATOM 665 O O . HIS A 1 86 ? -12.892 1.036 -15.085 1.00 91.94 86 HIS A O 1
ATOM 671 N N . ASP A 1 87 ? -13.728 -1.024 -14.674 1.00 93.62 87 ASP A N 1
ATOM 672 C CA . ASP A 1 87 ? -12.870 -1.794 -15.585 1.00 93.62 87 ASP A CA 1
ATOM 673 C C . ASP A 1 87 ? -11.359 -1.647 -15.303 1.00 93.62 87 ASP A C 1
ATOM 675 O O . ASP A 1 87 ? -10.538 -1.848 -16.193 1.00 93.62 87 ASP A O 1
ATOM 679 N N . ILE A 1 88 ? -10.980 -1.322 -14.061 1.00 94.44 88 ILE A N 1
ATOM 680 C CA . ILE A 1 88 ? -9.576 -1.234 -13.633 1.00 94.44 88 ILE A CA 1
ATOM 681 C C . ILE A 1 88 ? -9.115 -2.610 -13.148 1.00 94.44 88 ILE A C 1
ATOM 683 O O . ILE A 1 88 ? -9.714 -3.177 -12.224 1.00 94.44 88 ILE A O 1
ATOM 687 N N . ASP A 1 89 ? -8.024 -3.130 -13.713 1.00 93.06 89 ASP A N 1
ATOM 688 C CA . ASP A 1 89 ? -7.445 -4.396 -13.268 1.00 93.06 89 ASP A CA 1
ATOM 689 C C . ASP A 1 89 ? -6.676 -4.221 -11.951 1.00 93.06 89 ASP A C 1
ATOM 691 O O . ASP A 1 89 ? -5.600 -3.631 -11.903 1.00 93.06 89 ASP A O 1
ATOM 695 N N . ILE A 1 90 ? -7.212 -4.769 -10.860 1.00 93.62 90 ILE A N 1
ATOM 696 C CA . ILE A 1 90 ? -6.578 -4.760 -9.529 1.00 93.62 90 ILE A CA 1
ATOM 697 C C . ILE A 1 90 ? -5.663 -5.975 -9.277 1.00 93.62 90 ILE A C 1
ATOM 699 O O . ILE A 1 90 ? -5.051 -6.090 -8.211 1.00 93.62 90 ILE A O 1
ATOM 703 N N . GLY A 1 91 ? -5.564 -6.904 -10.233 1.00 93.31 91 GLY A N 1
ATOM 704 C CA . GLY A 1 91 ? -4.651 -8.046 -10.196 1.00 93.31 91 GLY A CA 1
ATOM 705 C C . GLY A 1 91 ? -4.814 -8.936 -8.964 1.00 93.31 91 GLY A C 1
ATOM 706 O O . GLY A 1 91 ? -5.917 -9.354 -8.611 1.00 93.31 91 GLY A O 1
ATOM 707 N N . LEU A 1 92 ? -3.690 -9.244 -8.297 1.00 90.62 92 LEU A N 1
ATOM 708 C CA . LEU A 1 92 ? -3.649 -10.169 -7.156 1.00 90.62 92 LEU A CA 1
ATOM 709 C C . LEU A 1 92 ? -4.560 -9.728 -5.997 1.00 90.62 92 LEU A C 1
ATOM 711 O O . LEU A 1 92 ? -5.051 -10.579 -5.254 1.00 90.62 92 LEU A O 1
ATOM 715 N N . ASN A 1 93 ? -4.741 -8.414 -5.814 1.00 92.25 93 ASN A N 1
ATOM 716 C CA . ASN A 1 93 ? -5.520 -7.790 -4.742 1.00 92.25 93 ASN A CA 1
ATOM 717 C C . ASN A 1 93 ? -5.291 -8.429 -3.353 1.00 92.25 93 ASN A C 1
ATOM 719 O O . ASN A 1 93 ? -6.206 -8.620 -2.544 1.00 92.25 93 ASN A O 1
ATOM 723 N N . LYS A 1 94 ? -4.044 -8.816 -3.059 1.00 93.25 94 LYS A N 1
ATOM 724 C CA . LYS A 1 94 ? -3.690 -9.427 -1.774 1.00 93.25 94 LYS A CA 1
ATOM 725 C C . LYS A 1 94 ? -3.412 -8.319 -0.774 1.00 93.25 94 LYS A C 1
ATOM 727 O O . LYS A 1 94 ? -2.408 -7.622 -0.883 1.00 93.25 94 LYS A O 1
ATOM 732 N N . ILE A 1 95 ? -4.284 -8.192 0.222 1.00 93.06 95 ILE A N 1
ATOM 733 C CA . ILE A 1 95 ? -4.207 -7.131 1.230 1.00 93.06 95 ILE A CA 1
ATOM 734 C C . ILE A 1 95 ? -3.853 -7.726 2.590 1.00 93.06 95 ILE A C 1
ATOM 736 O O . ILE A 1 95 ? -4.597 -8.547 3.133 1.00 93.06 95 ILE A O 1
ATOM 740 N N . THR A 1 96 ? -2.743 -7.280 3.171 1.00 92.25 96 THR A N 1
ATOM 741 C CA . THR A 1 96 ? -2.302 -7.659 4.516 1.00 92.25 96 THR A CA 1
ATOM 742 C C . THR A 1 96 ? -2.224 -6.446 5.436 1.00 92.25 96 THR A C 1
ATOM 744 O O . THR A 1 96 ? -1.912 -5.322 5.033 1.00 92.25 96 THR A O 1
ATOM 747 N N . LEU A 1 97 ? -2.521 -6.674 6.713 1.00 88.75 97 LEU A N 1
ATOM 748 C CA . LEU A 1 97 ? -2.366 -5.682 7.765 1.00 88.75 97 LEU A CA 1
ATOM 749 C C . LEU A 1 97 ? -1.351 -6.213 8.772 1.00 88.75 97 LEU A C 1
ATOM 751 O O . LEU A 1 97 ? -1.485 -7.333 9.257 1.00 88.75 97 LEU A O 1
ATOM 755 N N . SER A 1 98 ? -0.343 -5.403 9.060 1.00 85.25 98 SER A N 1
ATOM 756 C CA . SER A 1 98 ? 0.659 -5.657 10.085 1.00 85.25 98 SER A CA 1
ATOM 757 C C . SER A 1 98 ? 0.778 -4.409 10.943 1.00 85.25 98 SER A C 1
ATOM 759 O O . SER A 1 98 ? 0.802 -3.293 10.414 1.00 85.25 98 SER A O 1
ATOM 761 N N . GLU A 1 99 ? 0.845 -4.604 12.254 1.00 78.19 99 GLU A N 1
ATOM 762 C CA . GLU A 1 99 ? 1.235 -3.550 13.178 1.00 78.19 99 GLU A CA 1
ATOM 763 C C . GLU A 1 99 ? 2.741 -3.324 13.018 1.00 78.19 99 GLU A C 1
ATOM 765 O O . GLU A 1 99 ? 3.523 -4.273 13.056 1.00 78.19 99 GLU A O 1
ATOM 770 N N . VAL A 1 100 ? 3.134 -2.083 12.747 1.00 68.12 100 VAL A N 1
ATOM 771 C CA . VAL A 1 100 ? 4.542 -1.688 12.659 1.00 68.12 100 VAL A CA 1
ATOM 772 C C . VAL A 1 100 ? 4.816 -0.845 13.890 1.00 68.12 100 VAL A C 1
ATOM 774 O O . VAL A 1 100 ? 4.189 0.198 14.067 1.00 68.12 100 VAL A O 1
ATOM 777 N N . ASN A 1 101 ? 5.713 -1.310 14.754 1.00 58.09 101 ASN A N 1
ATOM 778 C CA . ASN A 1 101 ? 6.107 -0.553 15.934 1.00 58.09 101 ASN A CA 1
ATOM 779 C C . ASN A 1 101 ? 6.949 0.655 15.505 1.00 58.09 101 ASN A C 1
ATOM 781 O O . ASN A 1 101 ? 7.776 0.547 14.598 1.00 58.09 101 ASN A O 1
ATOM 785 N N . GLU A 1 102 ? 6.776 1.809 16.153 1.00 47.19 102 GLU A N 1
ATOM 786 C CA . GLU A 1 102 ? 7.491 3.031 15.763 1.00 47.19 102 GLU A CA 1
ATOM 787 C C . GLU A 1 102 ? 9.034 2.898 15.833 1.00 47.19 102 GLU A C 1
ATOM 789 O O . GLU A 1 102 ? 9.778 3.566 15.118 1.00 47.19 102 GLU A O 1
ATOM 794 N N . GLU A 1 103 ? 9.565 1.975 16.632 1.00 45.44 103 GLU A N 1
ATOM 795 C CA . GLU A 1 103 ? 11.012 1.726 16.672 1.00 45.44 103 GLU A CA 1
ATOM 796 C C . GLU A 1 103 ? 11.572 1.091 15.383 1.00 45.44 103 GLU A C 1
ATOM 798 O O . G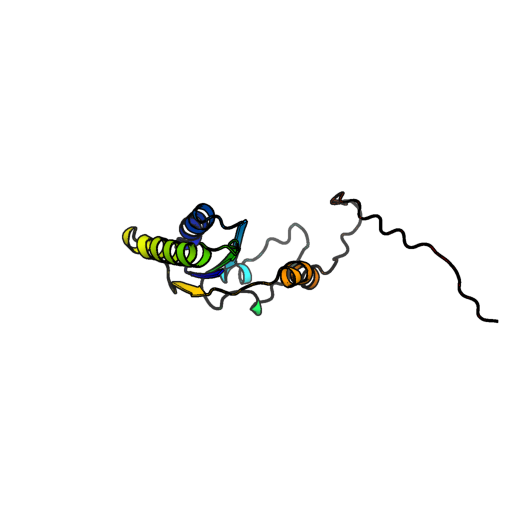LU A 1 103 ? 12.742 1.317 15.041 1.00 45.44 103 GLU A O 1
ATOM 803 N N . ASP A 1 104 ? 10.746 0.368 14.621 1.00 46.91 104 ASP A N 1
ATOM 804 C CA . ASP A 1 104 ? 11.168 -0.284 13.377 1.00 46.91 104 ASP A CA 1
ATOM 805 C C . ASP A 1 104 ? 11.330 0.726 12.230 1.00 46.91 104 ASP A C 1
ATOM 807 O O . ASP A 1 104 ? 12.245 0.587 11.414 1.00 46.91 104 ASP A O 1
ATOM 811 N N . TRP A 1 105 ? 10.539 1.811 12.186 1.00 51.19 105 TRP A N 1
ATOM 812 C CA . TRP A 1 105 ? 10.740 2.854 11.167 1.00 51.19 105 TRP A CA 1
ATOM 813 C C . TRP A 1 105 ? 12.028 3.637 11.416 1.00 51.19 105 TRP A C 1
ATOM 815 O O . TRP A 1 105 ? 12.749 3.930 10.466 1.00 51.19 105 TRP A O 1
ATOM 825 N N . ALA A 1 106 ? 12.371 3.930 12.676 1.00 40.91 106 ALA A N 1
ATOM 826 C CA . ALA A 1 106 ? 13.557 4.711 13.040 1.00 40.91 106 ALA A CA 1
ATOM 827 C C . ALA A 1 106 ? 14.887 3.960 12.818 1.00 40.91 106 ALA A C 1
ATOM 829 O O . ALA A 1 106 ? 15.970 4.560 12.882 1.00 40.91 106 ALA A O 1
ATOM 830 N N . THR A 1 107 ? 14.818 2.652 12.577 1.00 41.31 107 THR A N 1
ATOM 831 C CA . THR A 1 107 ? 15.973 1.777 12.355 1.00 41.31 107 THR A CA 1
ATOM 832 C C . THR A 1 107 ? 16.038 1.226 10.932 1.00 41.31 107 THR A C 1
ATOM 834 O O . THR A 1 107 ? 17.149 1.069 10.420 1.00 41.31 107 THR A O 1
ATOM 837 N N . ALA A 1 108 ? 14.903 1.034 10.251 1.00 44.12 108 ALA A N 1
ATOM 838 C CA . ALA A 1 108 ? 14.865 0.555 8.869 1.00 44.12 108 ALA A CA 1
ATOM 839 C C . ALA A 1 108 ? 15.643 1.471 7.910 1.00 44.12 108 ALA A C 1
ATOM 841 O O . ALA A 1 108 ? 16.480 0.982 7.155 1.00 44.12 108 ALA A O 1
ATOM 842 N N .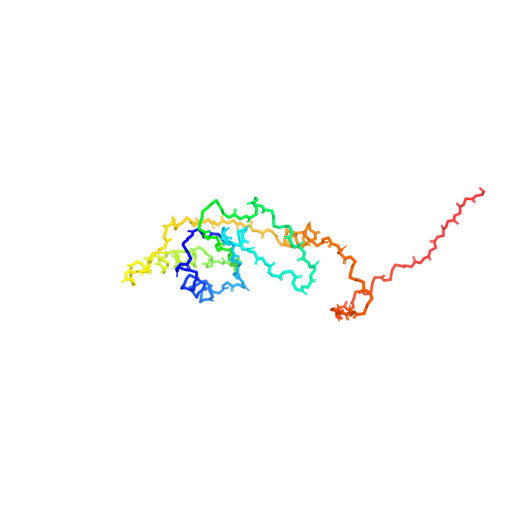 TRP A 1 109 ? 15.494 2.800 8.007 1.00 43.62 109 TRP A N 1
ATOM 843 C CA . TRP A 1 109 ? 16.233 3.732 7.136 1.00 43.62 109 TRP A CA 1
ATOM 844 C C . TRP A 1 109 ? 17.756 3.665 7.333 1.00 43.62 109 TRP A C 1
ATOM 846 O O . TRP A 1 109 ? 18.511 3.850 6.381 1.00 43.62 109 TRP A O 1
ATOM 856 N N . LYS A 1 110 ? 18.236 3.346 8.545 1.00 46.41 110 LYS A N 1
ATOM 857 C CA . LYS A 1 110 ? 19.678 3.227 8.842 1.00 46.41 110 LYS A CA 1
ATOM 858 C C . LYS A 1 110 ? 20.311 2.000 8.197 1.00 46.41 110 LYS A C 1
ATOM 860 O O . LYS A 1 110 ? 21.519 1.990 7.984 1.00 46.41 110 LYS A O 1
ATOM 865 N N . LYS A 1 111 ? 19.514 0.969 7.908 1.00 41.19 111 LYS A N 1
ATOM 866 C CA . LYS A 1 111 ? 19.988 -0.265 7.276 1.00 41.19 111 LYS A CA 1
ATOM 867 C C . LYS A 1 111 ? 20.332 -0.049 5.797 1.00 41.19 111 LYS A C 1
ATOM 869 O O . LYS A 1 111 ? 21.250 -0.691 5.297 1.00 41.19 111 LYS A O 1
ATOM 874 N N . TYR A 1 112 ? 19.659 0.905 5.150 1.00 41.06 112 TYR A N 1
ATOM 875 C CA . TYR A 1 112 ? 19.839 1.241 3.734 1.00 41.06 112 TYR A CA 1
ATOM 876 C C . TYR A 1 112 ? 20.692 2.499 3.500 1.00 41.06 112 TYR A C 1
ATOM 878 O O . TYR A 1 112 ? 21.247 2.673 2.419 1.00 41.06 112 TYR A O 1
ATOM 886 N N . TYR A 1 113 ? 20.891 3.349 4.515 1.00 34.81 113 TYR A N 1
ATOM 887 C CA . TYR A 1 113 ? 21.766 4.523 4.417 1.00 34.81 113 TYR A CA 1
ATOM 888 C C . TYR A 1 113 ? 23.245 4.150 4.633 1.00 34.81 113 TYR A C 1
ATOM 890 O O . TYR A 1 113 ? 23.842 4.443 5.672 1.00 34.81 113 TYR A O 1
ATOM 898 N N . LYS A 1 114 ? 23.874 3.500 3.648 1.00 38.12 114 LYS A N 1
ATOM 899 C CA . LYS A 1 114 ? 25.344 3.446 3.590 1.00 38.12 114 LYS A CA 1
ATOM 900 C C . LYS A 1 114 ? 25.846 4.821 3.128 1.00 38.12 114 LYS A C 1
ATOM 902 O O . LYS A 1 114 ? 25.495 5.236 2.028 1.00 38.12 114 LYS A O 1
ATOM 907 N N . PRO A 1 115 ? 26.653 5.554 3.918 1.00 36.41 115 PRO A N 1
ATOM 908 C CA . PRO A 1 115 ? 27.210 6.818 3.458 1.00 36.41 115 PRO A CA 1
ATOM 909 C C . PRO A 1 115 ? 28.163 6.555 2.287 1.00 36.41 115 PRO A C 1
ATOM 911 O O . PRO A 1 115 ? 29.260 6.028 2.480 1.00 36.41 115 PRO A O 1
ATOM 914 N N . VAL A 1 116 ? 27.757 6.930 1.076 1.00 39.06 116 VAL A N 1
ATOM 915 C CA . VAL A 1 116 ? 28.655 6.987 -0.078 1.00 39.06 116 VAL A CA 1
ATOM 916 C C . VAL A 1 116 ? 29.373 8.334 -0.032 1.00 39.06 116 VAL A C 1
ATOM 918 O O . VAL A 1 116 ? 28.759 9.389 0.125 1.00 39.06 116 VAL A O 1
ATOM 921 N N . LYS A 1 117 ? 30.707 8.305 -0.095 1.00 36.91 117 LYS A N 1
ATOM 922 C CA . LYS A 1 117 ? 31.529 9.516 -0.185 1.00 36.91 117 LYS A CA 1
ATOM 923 C C . LYS A 1 117 ? 31.226 10.220 -1.507 1.00 36.91 117 LYS A C 1
ATOM 925 O O . LYS A 1 117 ? 31.734 9.806 -2.543 1.00 36.91 117 LYS A O 1
ATOM 930 N N . ILE A 1 118 ? 30.470 11.310 -1.454 1.00 34.84 118 ILE A N 1
ATOM 931 C CA . ILE A 1 118 ? 30.380 12.253 -2.568 1.00 34.84 118 ILE A CA 1
ATOM 932 C C . ILE A 1 118 ? 31.647 13.114 -2.532 1.00 34.84 118 ILE A C 1
ATOM 934 O O . ILE A 1 118 ? 31.916 13.811 -1.549 1.00 34.84 118 ILE A O 1
ATOM 938 N N . SER A 1 119 ? 32.474 12.989 -3.569 1.00 40.81 119 SER A N 1
ATOM 939 C CA . SER A 1 119 ? 33.667 13.810 -3.772 1.00 40.81 119 SER A CA 1
ATOM 940 C C . SER A 1 119 ? 33.318 15.287 -3.982 1.00 40.81 119 SER A C 1
ATOM 942 O O . SER A 1 119 ? 32.195 15.645 -4.322 1.00 40.81 119 SER A O 1
ATOM 944 N N . ASP A 1 120 ? 34.322 16.125 -3.745 1.00 46.91 120 ASP A N 1
ATOM 945 C CA . ASP A 1 120 ? 34.256 17.533 -3.365 1.00 46.91 120 ASP A CA 1
ATOM 946 C C . ASP A 1 120 ? 33.220 18.420 -4.083 1.00 46.91 120 ASP A C 1
ATOM 948 O O . ASP A 1 120 ? 33.312 18.678 -5.281 1.00 46.91 120 ASP A O 1
ATOM 952 N N . LYS A 1 121 ? 32.374 19.050 -3.249 1.00 47.88 121 LYS A N 1
ATOM 953 C CA . LYS A 1 121 ? 31.517 20.230 -3.494 1.00 47.88 121 LYS A CA 1
ATOM 954 C C . LYS A 1 121 ? 30.068 19.965 -3.914 1.00 47.88 121 LYS A C 1
ATOM 956 O O . LYS A 1 121 ? 29.666 20.431 -4.964 1.00 47.88 121 LYS A O 1
ATOM 961 N N . VAL A 1 122 ? 29.255 19.404 -3.020 1.00 36.72 122 VAL A N 1
ATOM 962 C CA . VAL A 1 122 ? 27.983 20.008 -2.556 1.00 36.72 122 VAL A CA 1
ATOM 963 C C . VAL A 1 122 ? 27.619 19.327 -1.232 1.00 36.72 122 VAL A C 1
ATOM 965 O O . VAL A 1 122 ? 27.698 18.112 -1.106 1.00 36.72 122 VAL A O 1
ATOM 968 N N . THR A 1 123 ? 27.224 20.101 -0.219 1.00 33.66 123 THR A N 1
ATOM 969 C CA . THR A 1 123 ? 26.658 19.574 1.030 1.00 33.66 123 THR A CA 1
ATOM 970 C C . THR A 1 123 ? 25.246 20.120 1.187 1.00 33.66 123 THR A C 1
ATOM 972 O O . THR A 1 123 ? 25.074 21.315 1.417 1.00 33.66 123 THR A O 1
ATOM 975 N N . ILE A 1 124 ? 24.237 19.251 1.103 1.00 42.16 124 ILE A N 1
ATOM 976 C CA . ILE A 1 124 ? 22.883 19.549 1.580 1.00 42.16 124 ILE A CA 1
ATOM 977 C C . ILE A 1 124 ? 22.820 19.057 3.026 1.00 42.16 124 ILE A C 1
ATOM 979 O O . ILE A 1 124 ? 22.876 17.859 3.285 1.00 42.16 124 ILE A O 1
ATOM 983 N N . THR A 1 125 ? 22.758 19.979 3.988 1.00 44.12 125 THR A N 1
ATOM 984 C CA . THR A 1 125 ? 22.567 19.635 5.405 1.00 44.12 125 THR A CA 1
ATOM 985 C C . THR A 1 125 ? 21.117 19.895 5.804 1.00 44.12 125 THR A C 1
ATOM 987 O O . THR A 1 125 ? 20.662 21.038 5.788 1.00 44.12 125 THR A O 1
ATOM 990 N N . LEU A 1 126 ? 20.404 18.853 6.240 1.00 34.25 126 LEU A N 1
ATOM 991 C CA . LEU A 1 126 ? 19.191 19.003 7.047 1.00 34.25 126 LEU A CA 1
ATOM 992 C C . LEU A 1 126 ? 19.587 19.684 8.363 1.00 34.25 126 LEU A C 1
ATOM 994 O O . LEU A 1 126 ? 20.277 19.101 9.200 1.00 34.25 126 LEU A O 1
ATOM 998 N N . ARG A 1 127 ? 19.197 20.946 8.557 1.00 38.28 127 ARG A N 1
ATOM 999 C CA . ARG A 1 127 ? 19.549 21.709 9.762 1.00 38.28 127 ARG A CA 1
ATOM 1000 C C . ARG A 1 127 ? 18.595 21.396 10.921 1.00 38.28 127 ARG A C 1
ATOM 1002 O O . ARG A 1 127 ? 17.916 22.282 11.424 1.00 38.28 127 ARG A O 1
ATOM 1009 N N . GLY A 1 128 ? 18.578 20.145 11.375 1.00 42.12 128 GLY A N 1
ATOM 1010 C CA . GLY A 1 128 ? 18.040 19.761 12.680 1.00 42.12 128 GLY A CA 1
ATOM 1011 C C . GLY A 1 128 ? 19.170 19.759 13.708 1.00 42.12 128 GLY A C 1
ATOM 1012 O O . GLY A 1 128 ? 20.019 18.873 13.695 1.00 42.12 128 GLY A O 1
ATOM 1013 N N . LYS A 1 129 ? 19.246 20.773 14.577 1.00 38.81 129 LYS A N 1
ATOM 1014 C CA . LYS A 1 129 ? 20.233 20.803 15.668 1.00 38.81 129 LYS A CA 1
ATOM 1015 C C . LYS A 1 129 ? 19.947 19.661 16.649 1.00 38.81 129 LYS A C 1
ATOM 1017 O O . LYS A 1 129 ? 19.055 19.790 17.478 1.00 38.81 129 LYS A O 1
ATOM 1022 N N . ILE A 1 130 ? 20.756 18.607 16.622 1.00 38.47 130 ILE A N 1
ATOM 1023 C CA . ILE A 1 130 ? 20.884 17.672 17.744 1.00 38.47 130 ILE A CA 1
ATOM 1024 C C . ILE A 1 130 ? 22.175 18.047 18.474 1.00 38.47 130 ILE A C 1
ATOM 1026 O O . ILE A 1 130 ? 23.271 17.664 18.072 1.00 38.47 130 ILE A O 1
ATOM 1030 N N . THR A 1 131 ? 22.081 18.871 19.517 1.00 34.62 131 THR A N 1
ATOM 1031 C CA . THR A 1 131 ? 23.226 19.122 20.400 1.00 34.62 131 THR A CA 1
ATOM 1032 C C . THR A 1 131 ? 23.235 18.069 21.496 1.00 34.62 131 THR A C 1
ATOM 1034 O O . THR A 1 131 ? 22.636 18.278 22.547 1.00 34.62 131 THR A O 1
ATOM 1037 N N . ASN A 1 132 ? 23.931 16.953 21.281 1.00 33.25 132 ASN A N 1
ATOM 1038 C CA . ASN A 1 132 ? 24.291 16.064 22.381 1.00 33.25 132 ASN A CA 1
ATOM 1039 C C . ASN A 1 132 ? 25.642 16.532 22.946 1.00 33.25 132 ASN A C 1
ATOM 1041 O O . ASN A 1 132 ? 26.702 16.146 22.456 1.00 33.25 132 ASN A O 1
ATOM 1045 N N . ARG A 1 133 ? 25.623 17.433 23.937 1.00 33.84 133 ARG A N 1
ATOM 1046 C CA . ARG A 1 133 ? 26.806 17.693 24.769 1.00 33.84 133 ARG A CA 1
ATOM 1047 C C . ARG A 1 133 ? 26.784 16.710 25.937 1.00 33.84 133 ARG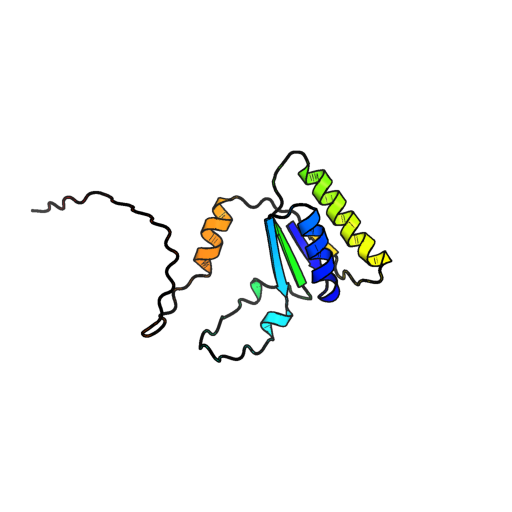 A C 1
ATOM 1049 O O . ARG A 1 133 ? 26.114 16.966 26.929 1.00 33.84 133 ARG A O 1
ATOM 1056 N N . LEU A 1 134 ? 27.538 15.620 25.831 1.00 39.19 134 LEU A N 1
ATOM 1057 C CA . LEU A 1 134 ? 28.031 14.919 27.017 1.00 39.19 134 LEU A CA 1
ATOM 1058 C C . LEU A 1 134 ? 29.310 15.633 27.502 1.00 39.19 134 LEU A C 1
ATOM 1060 O O . LEU A 1 134 ? 30.117 16.052 26.665 1.00 39.19 134 LE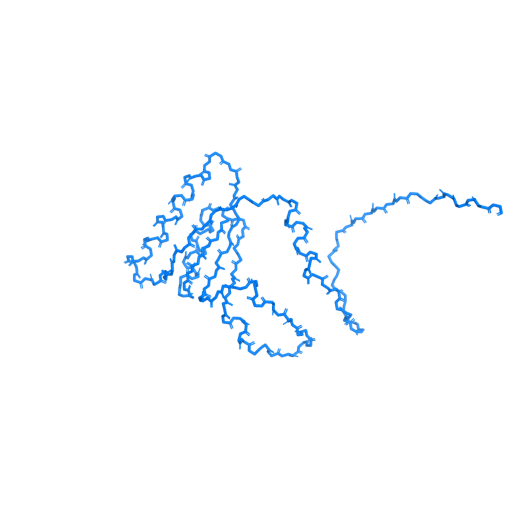U A O 1
ATOM 1064 N N . PRO A 1 135 ? 29.498 15.839 28.816 1.00 33.59 135 PRO A N 1
ATOM 106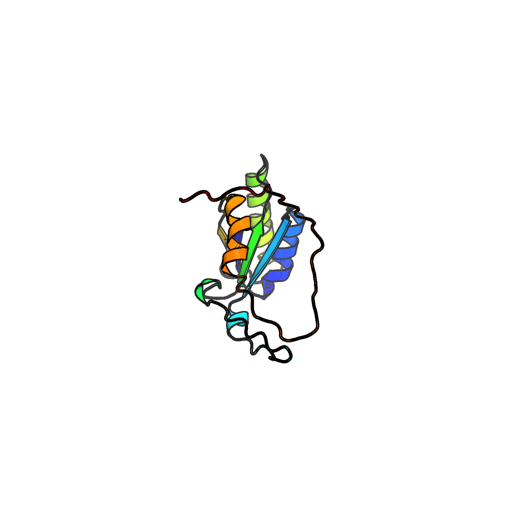5 C CA . PRO A 1 135 ? 30.689 16.497 29.350 1.00 33.59 135 PRO A CA 1
ATOM 1066 C C . PRO A 1 135 ? 31.928 15.581 29.246 1.00 33.59 135 PRO A C 1
ATOM 1068 O O . PRO A 1 135 ? 31.790 14.366 29.392 1.00 33.59 135 PRO A O 1
ATOM 1071 N N . PRO A 1 136 ? 33.147 16.116 29.031 1.00 33.94 136 PRO A N 1
ATOM 1072 C CA . PRO A 1 136 ? 34.372 15.324 29.102 1.00 33.94 136 PRO A CA 1
ATOM 1073 C C . PRO A 1 136 ? 34.909 15.268 30.543 1.00 33.94 136 PRO A C 1
ATOM 1075 O O . PRO A 1 136 ? 34.782 16.253 31.265 1.00 33.94 136 PRO A O 1
ATOM 1078 N N . MET A 1 137 ? 35.547 14.145 30.912 1.00 29.80 137 MET A N 1
ATOM 1079 C CA . MET A 1 137 ? 36.627 13.932 31.916 1.00 29.80 137 MET A CA 1
ATOM 1080 C C . MET A 1 137 ? 36.444 12.557 32.586 1.00 29.80 137 MET A C 1
ATOM 1082 O O . MET A 1 137 ? 35.330 12.210 32.947 1.00 29.80 137 MET A O 1
ATOM 1086 N N . LYS A 1 138 ? 37.452 11.719 32.846 1.00 35.41 138 LYS A N 1
ATOM 1087 C CA . LYS A 1 138 ? 38.922 11.779 32.756 1.00 35.41 138 LYS A CA 1
ATOM 1088 C C . LYS A 1 138 ? 39.409 10.319 32.715 1.00 35.41 138 LYS A C 1
ATOM 1090 O O . LYS A 1 138 ? 38.885 9.497 33.461 1.00 35.41 138 LYS A O 1
ATOM 1095 N N . LEU A 1 139 ? 40.425 10.016 31.908 1.00 35.12 139 LEU A N 1
ATOM 1096 C CA . LEU A 1 139 ? 41.232 8.804 32.074 1.00 35.12 139 LEU A CA 1
ATOM 1097 C C . LEU A 1 139 ? 42.248 9.063 33.193 1.00 35.12 139 LEU A C 1
ATOM 1099 O O . LEU A 1 139 ? 42.960 10.066 33.153 1.00 35.12 139 LEU A O 1
ATOM 1103 N N . LEU A 1 140 ? 42.310 8.171 34.176 1.00 31.75 140 LEU A N 1
ATOM 1104 C CA . LEU A 1 140 ? 43.463 8.021 35.055 1.00 31.75 140 LEU A CA 1
ATOM 1105 C C . LEU A 1 140 ? 43.894 6.558 34.980 1.00 31.75 140 LEU A C 1
ATOM 1107 O O . LEU A 1 140 ? 43.177 5.671 35.433 1.00 31.75 140 LEU A O 1
ATOM 1111 N N . SER A 1 141 ? 45.066 6.329 34.406 1.00 35.44 141 SER A N 1
ATOM 1112 C CA . SER A 1 141 ? 45.877 5.140 34.645 1.00 35.44 141 SER A CA 1
ATOM 1113 C C . SER A 1 141 ? 47.274 5.646 34.985 1.00 35.44 141 SER A C 1
ATOM 1115 O O . SER A 1 141 ? 47.808 6.474 34.242 1.00 35.44 141 SER A O 1
ATOM 1117 N N . ASN A 1 142 ? 47.793 5.212 36.135 1.00 41.25 142 ASN A N 1
ATOM 1118 C CA . ASN A 1 142 ? 49.197 5.385 36.513 1.00 41.25 142 ASN A CA 1
ATOM 1119 C C . ASN A 1 142 ? 50.130 4.700 35.512 1.00 41.25 142 ASN A C 1
ATOM 1121 O O . ASN A 1 142 ? 49.699 3.682 34.923 1.00 41.25 142 ASN A O 1
#

Secondary structure (DSSP, 8-state):
-EEEE-STTHHHHHHHHHHTT-S-EEEEEGGGGT-----TT-------GGGS-SSSEEEEE----STTHHHHHHHHHHHHHHGGGGT---TT-EEE-----HHHHHHHHHHH-------SS------------PPP------

pLDDT: mean 72.22, std 24.19, range [29.8, 97.06]

Foldseek 3Di:
DKWFFAPQCPVVLQVLLVVLPFPDKDKAALCVQVDPDPCPPVDPQPDDSVVHDPHHMMIDTHDDPDPCVVVSVVSSLVSLVCVVVVVGGGPPGDDDDDDDDPVCVVCVVVVRPDDDDDPDDDDDDPPDDDDPDDDDDDDDDD

Radius of gyration: 21.24 Å; Cα contacts (8 Å, |Δi|>4): 133; chains: 1; bounding box: 66×33×53 Å

Nearest PDB structures (foldseek):
  6tpi-assembly1_C  TM=4.496E-01  e=3.656E-01  Escherichia coli K-12
  6mk7-assembly1_A  TM=5.215E-01  e=2.427E+00  Streptococcus pneumoniae D39
  6hxj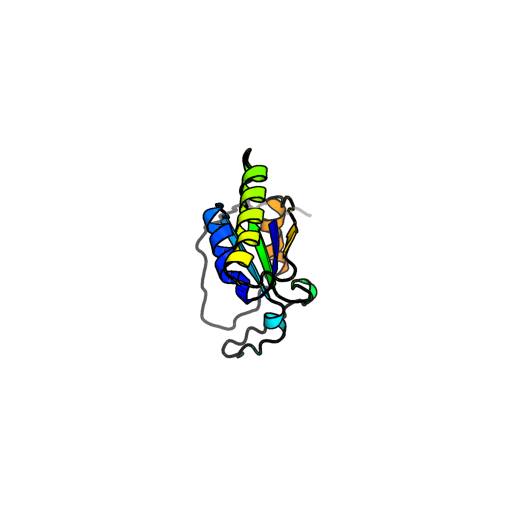-assembly1_H  TM=2.246E-01  e=8.389E+00  Chlorobium limicola

Mean predicted aligned error: 13.98 Å